Protein AF-A0A1J5Q9B7-F1 (afdb_monomer)

Mean predicted aligned error: 3.32 Å

Structure (mmCIF, N/CA/C/O backbone):
data_AF-A0A1J5Q9B7-F1
#
_entry.id   AF-A0A1J5Q9B7-F1
#
loop_
_atom_site.group_PDB
_atom_site.id
_atom_site.type_symbol
_atom_site.label_atom_id
_atom_site.label_alt_id
_atom_site.label_comp_id
_atom_site.label_asym_id
_atom_site.label_entity_id
_atom_site.label_seq_id
_atom_site.pdbx_PDB_ins_code
_atom_site.Cartn_x
_atom_site.Cartn_y
_atom_site.Cartn_z
_atom_site.occupancy
_atom_site.B_iso_or_equiv
_atom_site.auth_seq_id
_atom_site.auth_comp_id
_atom_site.auth_asym_id
_atom_site.auth_atom_id
_atom_site.pdbx_PDB_model_num
ATOM 1 N N . MET A 1 1 ? -2.994 -1.652 12.164 1.00 67.94 1 MET A N 1
ATOM 2 C CA . MET A 1 1 ? -1.848 -1.902 11.264 1.00 67.94 1 MET A CA 1
ATOM 3 C C . MET A 1 1 ? -2.238 -3.012 10.317 1.00 67.94 1 MET A C 1
ATOM 5 O O . MET A 1 1 ? -2.873 -3.955 10.778 1.00 67.94 1 MET A O 1
ATOM 9 N N . LEU A 1 2 ? -1.886 -2.874 9.040 1.00 80.69 2 LEU A N 1
ATOM 10 C CA . LEU A 1 2 ? -2.053 -3.930 8.050 1.00 80.69 2 LEU A CA 1
ATOM 11 C C . LEU A 1 2 ? -1.190 -5.142 8.410 1.00 80.69 2 LEU A C 1
ATOM 13 O O . LEU A 1 2 ? -0.116 -5.003 8.998 1.00 80.69 2 LEU A O 1
ATOM 17 N N . THR A 1 3 ? -1.697 -6.326 8.097 1.00 90.06 3 THR A N 1
ATOM 18 C CA . THR A 1 3 ? -0.914 -7.564 8.142 1.00 90.06 3 THR A CA 1
ATOM 19 C C . THR A 1 3 ? -0.042 -7.680 6.887 1.00 90.06 3 THR A C 1
ATOM 21 O O . THR A 1 3 ? -0.393 -7.091 5.865 1.00 90.06 3 THR A O 1
ATOM 24 N N . PRO A 1 4 ? 1.060 -8.452 6.921 1.00 89.25 4 PRO A N 1
ATOM 25 C CA . PRO A 1 4 ? 1.926 -8.632 5.754 1.00 89.25 4 PRO A CA 1
ATOM 26 C C . PRO A 1 4 ? 1.179 -9.119 4.502 1.00 89.25 4 PRO A C 1
ATOM 28 O O . PRO A 1 4 ? 1.443 -8.633 3.410 1.00 89.25 4 PRO A O 1
ATOM 31 N N . ASP A 1 5 ? 0.205 -10.023 4.657 1.00 90.38 5 ASP A N 1
ATOM 32 C CA . ASP A 1 5 ? -0.633 -10.505 3.550 1.00 90.38 5 ASP A CA 1
ATOM 33 C C . ASP A 1 5 ? -1.504 -9.395 2.938 1.00 90.38 5 ASP A C 1
ATOM 35 O O . ASP A 1 5 ? -1.708 -9.353 1.725 1.00 90.38 5 ASP A O 1
ATOM 39 N N . GLN A 1 6 ? -2.000 -8.468 3.764 1.00 90.19 6 GLN A N 1
ATOM 40 C CA . GLN A 1 6 ? -2.751 -7.308 3.278 1.00 90.19 6 GLN A CA 1
ATOM 41 C C . GLN A 1 6 ? -1.838 -6.312 2.561 1.00 90.19 6 GLN A C 1
ATOM 43 O O . GLN A 1 6 ? -2.231 -5.775 1.533 1.00 90.19 6 GLN A O 1
ATOM 48 N N . GLU A 1 7 ? -0.629 -6.075 3.075 1.00 91.94 7 GLU A N 1
ATOM 49 C CA . GLU A 1 7 ? 0.357 -5.212 2.414 1.00 91.94 7 GLU A CA 1
ATOM 50 C C . GLU A 1 7 ? 0.751 -5.781 1.039 1.00 91.94 7 GLU A C 1
ATOM 52 O O . GLU A 1 7 ? 0.744 -5.049 0.053 1.00 91.94 7 GLU A O 1
ATOM 57 N N . ALA A 1 8 ? 0.997 -7.092 0.949 1.00 92.50 8 ALA A N 1
ATOM 58 C CA . ALA A 1 8 ? 1.275 -7.771 -0.317 1.00 92.50 8 ALA A CA 1
ATOM 59 C C . ALA A 1 8 ? 0.088 -7.701 -1.293 1.00 92.50 8 ALA A C 1
ATOM 61 O O . ALA A 1 8 ? 0.286 -7.405 -2.466 1.00 92.50 8 ALA A O 1
ATOM 62 N N . SER A 1 9 ? -1.142 -7.898 -0.803 1.00 92.38 9 SER A N 1
ATOM 63 C CA . SER A 1 9 ? -2.345 -7.798 -1.645 1.00 92.38 9 SER A CA 1
ATOM 64 C C . SER A 1 9 ? -2.523 -6.394 -2.231 1.00 92.38 9 SER A C 1
ATOM 66 O O . SER A 1 9 ? -2.896 -6.260 -3.389 1.00 92.38 9 SER A O 1
ATOM 68 N N . LEU A 1 10 ? -2.240 -5.336 -1.461 1.00 93.00 10 LEU A N 1
ATOM 69 C CA . LEU A 1 10 ? -2.327 -3.958 -1.960 1.00 93.00 10 LEU A CA 1
ATOM 70 C C . LEU A 1 10 ? -1.281 -3.6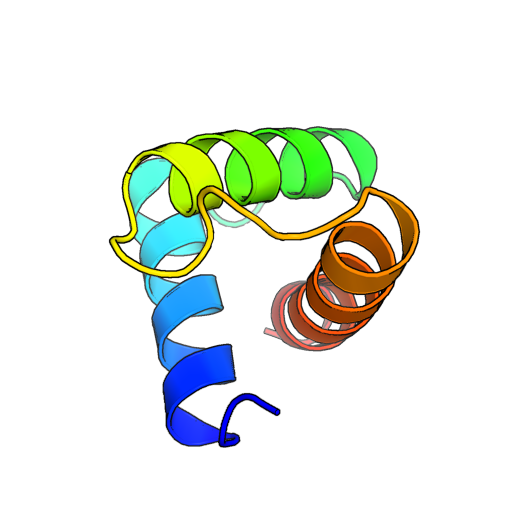72 -3.042 1.00 93.00 10 LEU A C 1
ATOM 72 O O . LEU A 1 10 ? -1.593 -3.017 -4.030 1.00 93.00 10 LEU A O 1
ATOM 76 N N . VAL A 1 11 ? -0.057 -4.176 -2.872 1.00 93.88 11 VAL A N 1
ATOM 77 C CA . VAL A 1 11 ? 1.002 -4.057 -3.886 1.00 93.88 11 VAL A CA 1
ATOM 78 C C . VAL A 1 11 ? 0.625 -4.808 -5.163 1.00 93.88 11 VAL A C 1
ATOM 80 O O . VAL A 1 11 ? 0.816 -4.270 -6.251 1.00 93.88 11 VAL A O 1
ATOM 83 N N . GLU A 1 12 ? 0.051 -6.007 -5.045 1.00 94.25 12 GLU A N 1
ATOM 84 C CA . GLU A 1 12 ? -0.418 -6.792 -6.194 1.00 94.25 12 GLU A CA 1
ATOM 85 C C . GLU A 1 12 ? -1.525 -6.058 -6.961 1.00 94.25 12 GLU A C 1
ATOM 87 O O . GLU A 1 12 ? -1.435 -5.946 -8.178 1.00 94.25 12 GLU A O 1
ATOM 92 N N . ILE A 1 13 ? -2.505 -5.475 -6.258 1.00 93.44 13 ILE A N 1
ATOM 93 C CA . ILE A 1 13 ? -3.568 -4.664 -6.876 1.00 93.44 13 ILE A CA 1
ATOM 94 C C . ILE A 1 13 ? -2.973 -3.472 -7.632 1.00 93.44 13 ILE A C 1
ATOM 96 O O . ILE A 1 13 ? -3.322 -3.245 -8.786 1.00 93.44 13 ILE A O 1
ATOM 100 N N . ILE A 1 14 ? -2.053 -2.723 -7.013 1.00 92.81 14 ILE A N 1
ATOM 101 C CA . ILE A 1 14 ? -1.429 -1.571 -7.679 1.00 92.81 14 ILE A CA 1
ATOM 102 C C . ILE A 1 14 ? -0.632 -2.014 -8.910 1.00 92.81 14 ILE A C 1
ATOM 104 O O . ILE A 1 14 ? -0.699 -1.365 -9.949 1.00 92.81 14 ILE A O 1
ATOM 108 N N . THR A 1 15 ? 0.080 -3.134 -8.820 1.00 92.88 15 THR A N 1
ATOM 109 C CA . THR A 1 15 ? 0.869 -3.657 -9.942 1.00 92.88 15 THR A CA 1
ATOM 110 C C . THR A 1 15 ? -0.025 -4.142 -11.089 1.00 92.88 15 THR A C 1
ATOM 112 O O . THR A 1 15 ? 0.296 -3.907 -12.250 1.00 92.88 15 THR A O 1
ATOM 115 N N . ASP A 1 16 ? -1.156 -4.787 -10.787 1.00 93.88 16 ASP A N 1
ATOM 116 C CA . ASP A 1 16 ? -2.123 -5.260 -11.790 1.00 93.88 16 ASP A CA 1
ATOM 117 C C . ASP A 1 16 ? -2.826 -4.096 -12.508 1.00 93.88 16 ASP A C 1
ATOM 119 O O . ASP A 1 16 ? -2.983 -4.119 -13.729 1.00 93.88 16 ASP A O 1
ATOM 123 N N . GLU A 1 17 ? -3.196 -3.047 -11.768 1.00 92.31 17 GLU A N 1
ATOM 124 C CA . GLU A 1 17 ? -3.952 -1.916 -12.315 1.00 92.31 17 GLU A CA 1
ATOM 125 C C . GLU A 1 17 ? -3.071 -0.868 -13.014 1.00 92.31 17 GLU A C 1
ATOM 127 O O . GLU A 1 17 ? -3.487 -0.278 -14.015 1.00 92.31 17 GLU A O 1
ATOM 132 N N . TYR A 1 18 ? -1.857 -0.630 -12.508 1.00 91.00 18 TYR A N 1
ATOM 133 C CA . TYR A 1 18 ? -1.004 0.488 -12.933 1.00 91.00 18 TYR A CA 1
ATOM 134 C C . TYR A 1 18 ? 0.352 0.055 -13.519 1.00 91.00 18 TYR A C 1
ATOM 136 O O . TYR A 1 18 ? 1.036 0.878 -14.131 1.00 91.00 18 TYR A O 1
ATOM 144 N N . GLY A 1 19 ? 0.719 -1.227 -13.408 1.00 90.69 19 GLY A N 1
ATOM 145 C CA . GLY A 1 19 ? 1.986 -1.788 -13.889 1.00 90.69 19 GLY A CA 1
ATOM 146 C C . GLY A 1 19 ? 3.118 -1.763 -12.855 1.00 90.69 19 GLY A C 1
ATOM 147 O O . GLY A 1 19 ? 2.952 -1.263 -11.747 1.00 90.69 19 GLY A O 1
ATOM 148 N N . ASP A 1 20 ? 4.275 -2.321 -13.234 1.00 91.88 20 ASP A N 1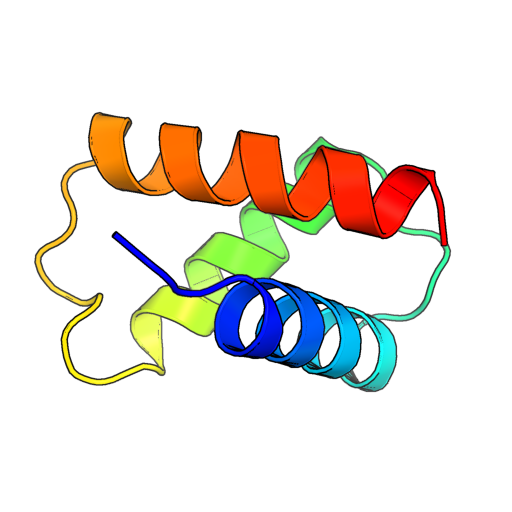
ATOM 149 C CA . ASP A 1 20 ? 5.464 -2.479 -12.378 1.00 91.88 20 ASP A CA 1
ATOM 150 C C . ASP A 1 20 ? 6.542 -1.380 -12.549 1.00 91.88 20 ASP A C 1
ATOM 152 O O . ASP A 1 20 ? 7.526 -1.361 -11.812 1.00 91.88 20 ASP A O 1
ATOM 156 N N . ASP A 1 21 ? 6.328 -0.384 -13.417 1.00 93.00 21 ASP A N 1
ATOM 157 C CA . ASP A 1 21 ? 7.313 0.676 -13.729 1.00 93.00 21 ASP A CA 1
ATOM 158 C C . ASP A 1 21 ? 6.989 2.049 -13.094 1.00 93.00 21 ASP A C 1
ATOM 160 O O . ASP A 1 21 ? 7.401 3.094 -13.592 1.00 93.00 21 ASP A O 1
ATOM 164 N N . LEU A 1 22 ? 6.228 2.077 -11.994 1.00 94.94 22 LEU A N 1
ATOM 165 C CA . LEU A 1 22 ? 5.914 3.316 -11.274 1.00 94.94 22 LEU A CA 1
ATOM 166 C C . LEU A 1 22 ? 7.119 3.860 -10.501 1.00 94.94 22 LEU A C 1
ATOM 168 O O . LEU A 1 22 ? 7.803 3.138 -9.769 1.00 94.94 22 LEU A O 1
ATOM 172 N N . ASN A 1 23 ? 7.322 5.176 -10.565 1.00 94.69 23 ASN A N 1
ATOM 173 C CA . ASN A 1 23 ? 8.200 5.858 -9.618 1.00 94.69 23 ASN A CA 1
ATOM 174 C C . ASN A 1 23 ? 7.498 6.094 -8.265 1.00 94.69 23 ASN A C 1
ATOM 176 O O . ASN A 1 23 ? 6.281 5.983 -8.145 1.00 94.69 23 ASN A O 1
ATOM 180 N N . GLN A 1 24 ? 8.259 6.469 -7.233 1.00 93.69 24 GLN A N 1
ATOM 181 C CA . GLN A 1 24 ? 7.729 6.628 -5.873 1.00 93.69 24 GLN A CA 1
ATOM 182 C C . GLN A 1 24 ? 6.554 7.619 -5.773 1.00 93.69 24 GLN A C 1
ATOM 184 O O . GLN A 1 24 ? 5.645 7.409 -4.971 1.00 93.69 24 GLN A O 1
ATOM 189 N N . SER A 1 25 ? 6.573 8.707 -6.547 1.00 94.88 25 SER A N 1
ATOM 190 C CA . SER A 1 25 ? 5.492 9.697 -6.541 1.00 94.88 25 SER A CA 1
ATOM 191 C C . SER A 1 25 ? 4.241 9.159 -7.227 1.00 94.88 25 SER A C 1
ATOM 193 O O . SER A 1 25 ? 3.163 9.273 -6.658 1.00 94.88 25 SER A O 1
ATOM 195 N N . GLU A 1 26 ? 4.394 8.513 -8.384 1.00 95.75 26 GLU A N 1
ATOM 196 C CA . GLU A 1 26 ? 3.280 7.869 -9.094 1.00 95.75 26 GLU A CA 1
ATOM 197 C C . GLU A 1 26 ? 2.646 6.772 -8.232 1.00 95.75 26 GLU A C 1
ATOM 199 O O . GLU A 1 26 ? 1.433 6.744 -8.048 1.00 95.75 26 GLU A O 1
ATOM 204 N N . PHE A 1 27 ? 3.472 5.930 -7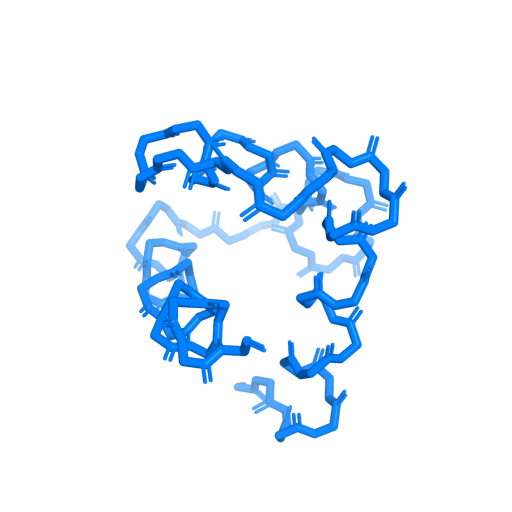.606 1.00 96.00 27 PHE A N 1
ATOM 205 C CA . PHE A 1 27 ? 3.013 4.892 -6.690 1.00 96.00 27 PHE A CA 1
ATOM 206 C C . PHE A 1 27 ? 2.234 5.468 -5.500 1.00 96.00 27 PHE A C 1
ATOM 208 O O . PHE A 1 27 ? 1.199 4.929 -5.112 1.00 96.00 27 PHE A O 1
ATOM 215 N N . ALA A 1 28 ? 2.709 6.573 -4.918 1.00 95.06 28 ALA A N 1
ATOM 216 C CA . ALA A 1 28 ? 2.020 7.230 -3.813 1.00 95.06 28 ALA A CA 1
ATOM 217 C C . ALA A 1 28 ? 0.642 7.769 -4.230 1.00 95.06 28 ALA A C 1
ATOM 219 O O . ALA A 1 28 ? -0.314 7.610 -3.473 1.00 95.06 28 ALA A O 1
ATOM 220 N N . GLU A 1 29 ? 0.522 8.355 -5.425 1.00 94.44 29 GLU A N 1
ATOM 221 C CA . GLU A 1 29 ? -0.768 8.799 -5.964 1.00 94.44 29 GLU A CA 1
ATOM 222 C C . GLU A 1 29 ? -1.714 7.611 -6.198 1.00 94.44 29 GLU A C 1
ATOM 224 O O . GLU A 1 29 ? -2.851 7.647 -5.726 1.00 94.44 29 GLU A O 1
ATOM 229 N N . CYS A 1 30 ? -1.231 6.518 -6.801 1.00 94.44 30 CYS A N 1
ATOM 230 C CA . CYS A 1 30 ? -2.007 5.285 -6.981 1.00 94.44 30 CYS A CA 1
ATOM 231 C C . CYS A 1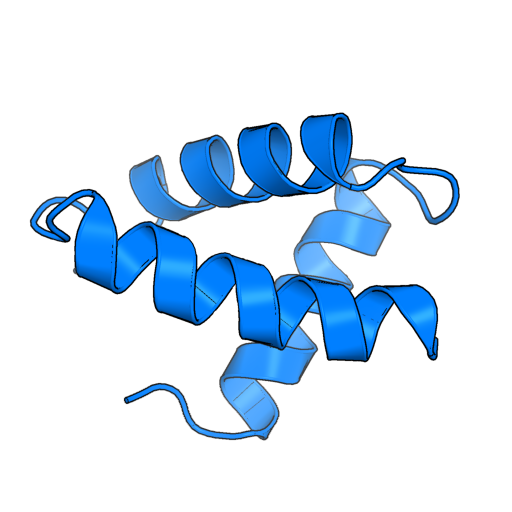 30 ? -2.494 4.704 -5.643 1.00 94.44 30 CYS A C 1
ATOM 233 O O . CYS A 1 30 ? -3.652 4.307 -5.521 1.00 94.44 30 CYS A O 1
ATOM 235 N N . CYS A 1 31 ? -1.638 4.681 -4.614 1.00 93.94 31 CYS A N 1
ATOM 236 C CA . CYS A 1 31 ? -2.026 4.254 -3.270 1.00 93.94 31 CYS A CA 1
ATOM 237 C C . CYS A 1 31 ? -3.130 5.130 -2.676 1.00 93.94 31 CYS A C 1
ATOM 239 O O . CYS A 1 31 ? -4.058 4.597 -2.075 1.00 93.94 31 CYS A O 1
ATOM 241 N N . LEU A 1 32 ? -3.023 6.455 -2.804 1.00 92.44 32 LEU A N 1
ATOM 242 C CA . LEU A 1 32 ? -4.027 7.374 -2.272 1.00 92.44 32 LEU A CA 1
ATOM 243 C C . LEU A 1 32 ? -5.378 7.165 -2.954 1.00 92.44 32 LEU A C 1
ATOM 245 O O . LEU A 1 32 ? -6.381 7.059 -2.255 1.00 92.44 32 LEU A O 1
ATOM 249 N N . GLN A 1 33 ? -5.394 7.009 -4.280 1.00 90.75 33 GLN A N 1
ATOM 250 C CA . GLN A 1 33 ? -6.613 6.672 -5.015 1.00 90.75 33 GLN A CA 1
ATOM 251 C C . GLN A 1 33 ? -7.201 5.336 -4.537 1.00 90.75 33 GLN A C 1
ATOM 253 O O . GLN A 1 33 ? -8.375 5.271 -4.190 1.00 90.75 33 GLN A O 1
ATOM 258 N N . LEU A 1 34 ? -6.375 4.293 -4.402 1.00 91.25 34 LEU A N 1
ATOM 259 C CA . LEU A 1 34 ? -6.823 2.993 -3.894 1.00 91.25 34 LEU A CA 1
ATOM 260 C C . LEU A 1 34 ? -7.398 3.085 -2.468 1.00 91.25 34 LEU A C 1
ATOM 262 O O . LEU A 1 34 ? -8.345 2.379 -2.127 1.00 91.25 34 LEU A O 1
ATOM 266 N N . PHE A 1 35 ? -6.839 3.940 -1.612 1.00 90.75 35 PHE A N 1
ATOM 267 C CA . PHE A 1 35 ? -7.331 4.137 -0.248 1.00 90.75 35 PHE A CA 1
ATOM 268 C C . PHE A 1 35 ? -8.704 4.812 -0.202 1.00 90.75 35 PHE A C 1
ATOM 270 O O . PHE A 1 35 ? -9.469 4.527 0.718 1.00 90.75 35 PHE A O 1
ATOM 277 N N . GLU A 1 36 ? -9.036 5.658 -1.180 1.00 87.94 36 GLU A N 1
ATOM 278 C CA . GLU A 1 36 ? -10.375 6.248 -1.310 1.00 87.94 36 GLU A CA 1
ATOM 279 C C . GLU A 1 36 ? -11.436 5.185 -1.644 1.00 87.94 36 GLU A C 1
ATOM 281 O O . GLU A 1 36 ? -12.569 5.281 -1.173 1.00 87.94 36 GLU A O 1
ATOM 286 N N . ASP A 1 37 ? -11.062 4.134 -2.379 1.00 87.00 37 ASP A N 1
ATOM 287 C CA . ASP A 1 37 ? -11.955 3.026 -2.743 1.00 87.00 37 ASP A CA 1
ATOM 288 C C . ASP A 1 37 ? -12.091 1.946 -1.647 1.00 87.00 37 ASP A C 1
ATOM 290 O O . ASP A 1 37 ? -13.028 1.138 -1.663 1.00 87.00 37 ASP A O 1
ATOM 294 N N . ILE A 1 38 ? -11.189 1.913 -0.657 1.00 85.88 38 ILE A N 1
ATOM 295 C CA . ILE A 1 38 ? -11.208 0.919 0.427 1.00 85.88 38 ILE A CA 1
ATOM 296 C C . ILE A 1 38 ? -11.973 1.450 1.645 1.00 85.88 38 ILE A C 1
ATOM 298 O O . ILE A 1 38 ? -11.517 2.316 2.394 1.00 85.88 38 ILE A O 1
ATOM 302 N N . ALA A 1 39 ? -13.112 0.816 1.936 1.00 80.94 39 ALA A N 1
ATOM 303 C CA . ALA A 1 39 ? -13.874 1.080 3.153 1.00 80.94 39 ALA A CA 1
ATOM 304 C C . ALA A 1 39 ? -12.998 0.920 4.414 1.00 80.94 39 ALA A C 1
ATOM 306 O O . ALA A 1 39 ? -12.417 -0.139 4.665 1.00 80.94 39 ALA A O 1
ATOM 307 N N . GLY A 1 40 ? -12.931 1.973 5.233 1.00 79.31 40 GLY A N 1
ATOM 308 C CA . GLY A 1 40 ? -12.096 2.023 6.441 1.00 79.31 40 GLY A CA 1
ATOM 309 C C . GLY A 1 40 ? -10.739 2.715 6.271 1.00 79.31 40 GLY A C 1
ATOM 310 O O . GLY A 1 40 ? -10.060 2.934 7.274 1.00 79.31 40 GLY A O 1
ATOM 311 N N . PHE A 1 41 ? -10.367 3.102 5.048 1.00 82.31 41 PHE A N 1
ATOM 312 C CA . PHE A 1 41 ? -9.216 3.972 4.775 1.00 82.31 41 PHE A CA 1
ATOM 313 C C . PHE A 1 41 ? -9.621 5.446 4.599 1.00 82.31 41 PHE A C 1
ATOM 315 O O . PHE A 1 41 ? -8.790 6.332 4.768 1.00 82.31 41 PHE A O 1
ATOM 322 N N . GLU A 1 42 ? -10.917 5.713 4.413 1.00 73.88 42 GLU A N 1
ATOM 323 C CA . GLU A 1 42 ? -11.527 7.042 4.229 1.00 73.88 42 GLU A CA 1
ATOM 324 C C . GLU A 1 42 ? -11.210 8.057 5.347 1.00 73.88 42 GLU A C 1
ATOM 326 O O . GLU A 1 42 ? -11.304 9.265 5.146 1.00 73.88 42 GLU A O 1
ATOM 331 N N . SER A 1 43 ? -10.871 7.582 6.551 1.00 78.25 43 SER A N 1
ATOM 332 C CA . SER A 1 43 ? -10.563 8.426 7.713 1.00 78.25 43 SER A CA 1
ATOM 333 C C . SER A 1 43 ? -9.084 8.429 8.096 1.00 78.25 43 SER A C 1
ATOM 335 O O . SER A 1 43 ? -8.746 8.857 9.205 1.00 78.25 43 SER A O 1
ATOM 337 N N . LEU A 1 44 ? -8.201 7.892 7.250 1.00 83.12 44 LEU A N 1
ATOM 338 C CA . LEU A 1 44 ? -6.768 7.995 7.489 1.00 83.12 44 LEU A CA 1
ATOM 339 C C . LEU A 1 44 ? -6.357 9.461 7.413 1.00 83.12 44 LEU A C 1
ATOM 341 O O . LEU A 1 44 ? -6.697 10.176 6.477 1.00 83.12 44 LEU A O 1
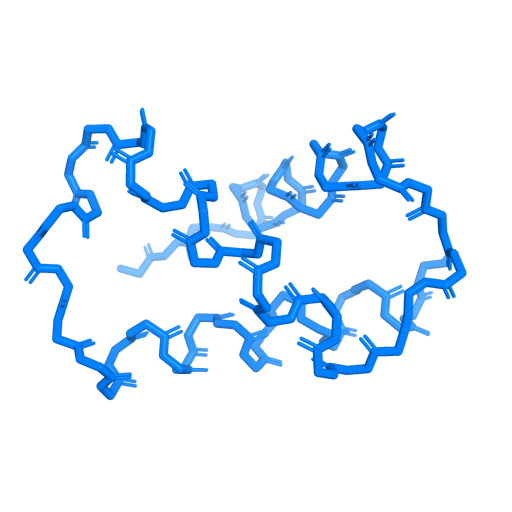ATOM 345 N N . ASN A 1 45 ? -5.616 9.911 8.420 1.00 85.88 45 ASN A N 1
ATOM 346 C CA . ASN A 1 45 ? -4.926 11.185 8.303 1.00 85.88 45 ASN A CA 1
ATOM 347 C C . ASN A 1 45 ? -3.708 11.021 7.383 1.00 85.88 45 ASN A C 1
ATOM 349 O O . ASN A 1 45 ? -3.152 9.926 7.257 1.00 85.88 45 ASN A O 1
ATOM 353 N N . ASP A 1 46 ? -3.255 12.132 6.811 1.00 86.75 46 ASP A N 1
ATOM 354 C CA . ASP A 1 46 ? -2.147 12.166 5.853 1.00 86.75 46 ASP A CA 1
ATOM 355 C C . ASP A 1 46 ? -0.874 11.486 6.381 1.00 86.75 46 ASP A C 1
ATOM 357 O O . ASP A 1 46 ? -0.136 10.861 5.626 1.00 86.75 46 ASP A O 1
ATOM 361 N N . SER A 1 47 ? -0.611 11.567 7.692 1.00 88.38 47 SER A N 1
ATOM 362 C CA . SER A 1 47 ? 0.585 10.965 8.296 1.00 88.38 47 SER A CA 1
ATOM 363 C C . SER A 1 47 ? 0.511 9.438 8.341 1.00 88.38 47 SER A C 1
ATOM 365 O O . SER A 1 47 ? 1.499 8.765 8.045 1.00 88.38 47 SER A O 1
ATOM 367 N N . ASP A 1 48 ? -0.651 8.886 8.690 1.00 89.00 48 ASP A N 1
ATOM 368 C CA . ASP A 1 48 ? -0.878 7.442 8.716 1.00 89.00 48 ASP A CA 1
ATOM 369 C C . ASP A 1 48 ? -0.924 6.869 7.296 1.00 89.00 48 ASP A C 1
ATOM 371 O O . ASP A 1 48 ? -0.319 5.824 7.043 1.00 89.00 48 ASP A O 1
ATOM 375 N N . ALA A 1 49 ? -1.567 7.576 6.360 1.00 90.56 49 ALA A N 1
ATOM 376 C CA . ALA A 1 49 ? -1.562 7.219 4.944 1.00 90.56 49 ALA A CA 1
ATOM 377 C C . ALA A 1 49 ? -0.128 7.172 4.402 1.00 90.56 49 ALA A C 1
ATOM 379 O O . ALA A 1 49 ? 0.289 6.150 3.857 1.00 90.56 49 ALA A O 1
ATOM 380 N N . GLN A 1 50 ? 0.671 8.214 4.653 1.00 91.69 50 GLN A N 1
ATOM 381 C CA . GLN A 1 50 ? 2.062 8.260 4.213 1.00 91.69 50 GLN A CA 1
ATOM 382 C C . GLN A 1 50 ? 2.900 7.124 4.810 1.00 91.69 50 GLN A C 1
ATOM 384 O O . GLN A 1 50 ? 3.722 6.538 4.112 1.00 91.69 50 GLN A O 1
ATOM 389 N N . LEU A 1 51 ? 2.685 6.769 6.081 1.00 92.44 51 LEU A N 1
ATOM 390 C CA . LEU A 1 51 ? 3.407 5.668 6.724 1.00 92.44 51 LEU A CA 1
ATOM 391 C C . LEU A 1 51 ? 3.066 4.305 6.107 1.00 92.44 51 LEU A C 1
ATOM 393 O O . LEU A 1 51 ? 3.925 3.423 6.058 1.00 92.44 51 LEU A O 1
ATOM 397 N N . ILE A 1 52 ? 1.827 4.119 5.651 1.00 92.44 52 ILE A N 1
ATOM 398 C CA . ILE A 1 52 ? 1.416 2.916 4.922 1.00 92.44 52 ILE A CA 1
ATOM 399 C C . ILE A 1 52 ? 2.040 2.924 3.522 1.00 92.44 52 ILE A C 1
ATOM 401 O O . ILE A 1 52 ? 2.668 1.937 3.150 1.00 92.44 52 ILE A O 1
ATOM 405 N N . ILE A 1 53 ? 1.957 4.040 2.792 1.00 94.81 53 ILE A N 1
ATOM 406 C CA . ILE A 1 53 ? 2.543 4.195 1.450 1.00 94.81 53 ILE A CA 1
ATOM 407 C C . ILE A 1 53 ? 4.042 3.885 1.468 1.00 94.81 53 ILE A C 1
ATOM 409 O O . ILE A 1 53 ? 4.518 3.114 0.643 1.00 94.81 53 ILE A O 1
ATOM 413 N N . ASP A 1 54 ? 4.784 4.400 2.452 1.00 94.56 54 ASP A N 1
ATOM 414 C CA . ASP A 1 54 ? 6.228 4.165 2.580 1.00 94.56 54 ASP A CA 1
ATOM 415 C C . AS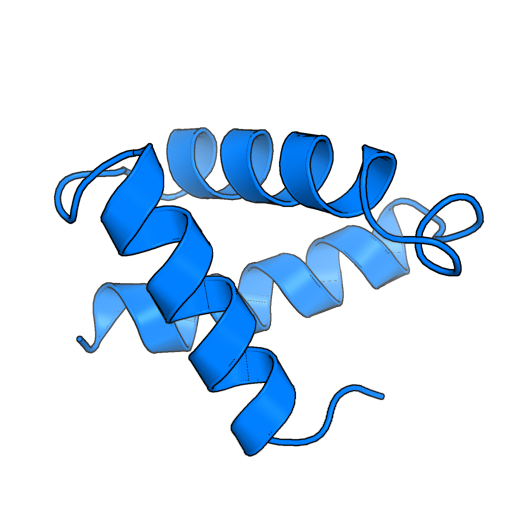P A 1 54 ? 6.567 2.675 2.764 1.00 94.56 54 ASP A C 1
ATOM 417 O O . ASP A 1 54 ? 7.603 2.193 2.301 1.00 94.56 54 ASP A O 1
ATOM 421 N N . LYS A 1 55 ? 5.695 1.923 3.447 1.00 93.44 55 LYS A N 1
ATOM 422 C CA . LYS A 1 55 ? 5.851 0.472 3.610 1.00 93.44 55 LYS A CA 1
ATOM 423 C C . LYS A 1 55 ? 5.534 -0.277 2.325 1.00 93.44 55 LYS A C 1
ATOM 425 O O . LYS A 1 55 ? 6.311 -1.151 1.949 1.00 93.44 55 LYS A O 1
ATOM 430 N N . LEU A 1 56 ? 4.427 0.071 1.670 1.00 94.75 56 LEU A N 1
ATOM 431 C CA .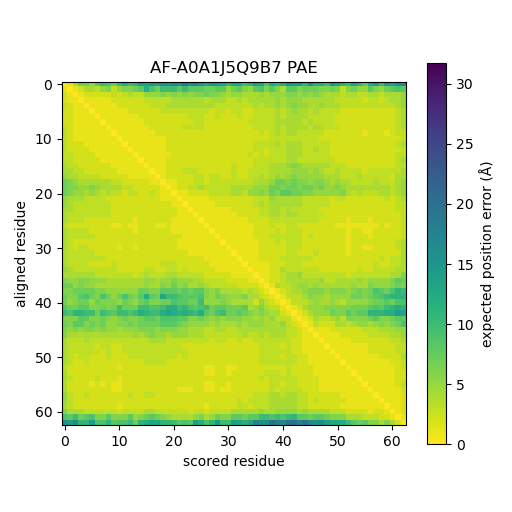 LEU A 1 56 ? 4.014 -0.544 0.410 1.00 94.75 56 LEU A CA 1
ATOM 432 C C . LEU A 1 56 ? 5.056 -0.291 -0.684 1.00 94.75 56 LEU A C 1
ATOM 434 O O . LEU A 1 56 ? 5.443 -1.228 -1.372 1.00 94.75 56 LEU A O 1
ATOM 438 N N . TRP A 1 57 ? 5.615 0.920 -0.752 1.00 95.94 57 TRP A N 1
ATOM 439 C CA . TRP A 1 57 ? 6.688 1.265 -1.684 1.00 95.94 57 TRP A CA 1
ATOM 440 C C . TRP A 1 57 ? 7.909 0.355 -1.518 1.00 95.94 57 TRP A C 1
ATOM 442 O O . TRP A 1 57 ? 8.433 -0.175 -2.489 1.00 95.94 57 TRP A O 1
ATOM 452 N N . ARG A 1 58 ? 8.345 0.099 -0.279 1.00 94.31 58 ARG A N 1
ATOM 453 C CA . ARG A 1 58 ? 9.489 -0.796 -0.020 1.00 94.31 58 ARG A CA 1
ATOM 454 C C . ARG A 1 58 ? 9.229 -2.242 -0.421 1.00 94.31 58 ARG A C 1
ATOM 456 O O . ARG A 1 58 ? 10.193 -2.981 -0.605 1.00 94.31 58 ARG A O 1
ATOM 463 N N . LEU A 1 59 ? 7.970 -2.669 -0.450 1.00 92.56 59 LEU A N 1
ATOM 464 C CA . LEU A 1 59 ? 7.593 -3.991 -0.940 1.00 92.56 59 LEU A CA 1
ATOM 465 C C . LEU A 1 59 ? 7.569 -4.002 -2.467 1.00 92.56 59 LEU A C 1
ATOM 467 O O . LEU A 1 59 ? 8.152 -4.906 -3.051 1.00 92.56 59 LEU A O 1
ATOM 471 N N . TYR A 1 60 ? 6.984 -2.974 -3.077 1.00 92.62 60 TYR A N 1
ATOM 472 C CA . TYR A 1 60 ? 6.901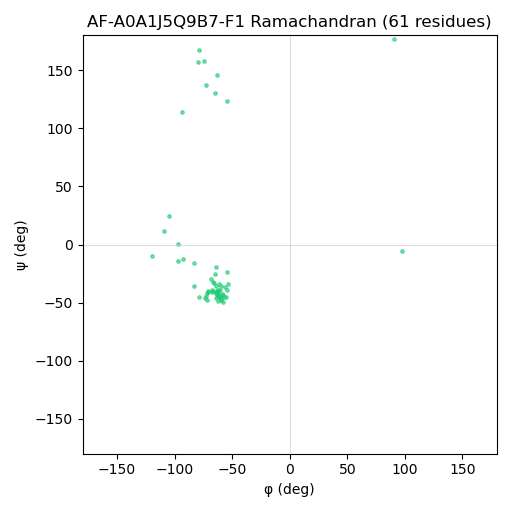 -2.790 -4.522 1.00 92.62 60 TYR A CA 1
ATOM 473 C C . TYR A 1 60 ? 8.285 -2.659 -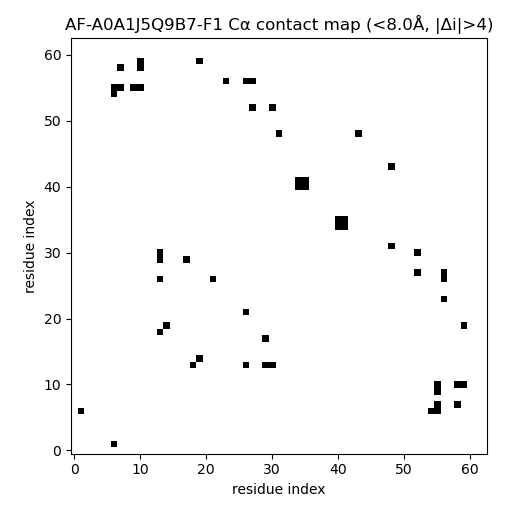5.185 1.00 92.62 60 TYR A C 1
ATOM 475 O O . TYR A 1 60 ? 8.592 -3.414 -6.092 1.00 92.62 60 TYR A O 1
ATOM 483 N N . GLU A 1 61 ? 9.185 -1.809 -4.668 1.00 92.06 61 GLU A N 1
ATOM 484 C CA . GLU A 1 61 ? 10.547 -1.610 -5.216 1.00 92.06 61 GLU A CA 1
ATOM 485 C C . GLU A 1 61 ? 11.425 -2.878 -5.132 1.00 92.06 61 GLU A C 1
ATOM 487 O O . GLU A 1 61 ? 12.456 -2.996 -5.794 1.00 92.06 61 GLU A O 1
ATOM 492 N N . ARG A 1 62 ? 11.058 -3.826 -4.264 1.00 85.00 62 ARG A N 1
ATOM 493 C CA . ARG A 1 62 ? 11.766 -5.103 -4.102 1.00 85.00 62 ARG A CA 1
ATOM 494 C C . ARG A 1 62 ? 11.200 -6.224 -4.967 1.00 85.00 62 ARG A C 1
ATOM 496 O O . ARG A 1 62 ? 11.815 -7.296 -4.980 1.00 85.00 62 ARG A O 1
ATOM 503 N N . HIS A 1 63 ? 10.022 -6.010 -5.541 1.00 66.31 63 HIS A N 1
ATOM 504 C CA . HIS A 1 63 ? 9.276 -7.003 -6.295 1.00 66.31 63 HIS A CA 1
ATOM 505 C C . HIS A 1 63 ? 9.774 -7.102 -7.740 1.00 66.31 63 HIS A C 1
ATOM 507 O O . HIS A 1 63 ? 9.590 -8.201 -8.317 1.00 66.31 63 HIS A O 1
#

Sequence (63 aa):
MLTPDQEASLVEIITDEYGDDLNQSEFAECCLQLFEDIAGFESLNDSDAQLIIDKLWRLYERH

Radius of gyration: 10.67 Å; Cα contacts (8 Å, |Δi|>4): 28; chains: 1; bounding box: 26×23×25 Å

Organism: NCBI:txid410659

Nearest PDB structures (foldseek):
  8gr5-assembly1_A  TM=4.400E-01  e=9.090E+00  Taiwanofungus camphoratus

Solvent-accessible surface area (backbone atoms only — not comparable to full-atom values): 3814 Å² total; per-residue (Å²): 134,81,51,74,70,53,46,51,51,53,42,51,52,48,34,73,76,73,43,88,84,65,50,75,67,57,46,45,53,55,50,52,56,52,34,68,74,35,92,86,43,74,77,58,50,72,69,60,47,49,57,49,45,59,53,41,48,63,51,53,83,72,104

Secondary structure (DSSP, 8-state):
---HHHHHHHHHHHHHHH-S---HHHHHHHHHHHHHHSTTTTT--HHHHHHHHHHHHHHHTT-

pLDDT: mean 89.9, std 6.23, range [66.31, 96.0]

Foldseek 3Di:
DDDPVRLVVLLVVCCVVPNLPDDLVRQLVSLVVVLCVDPPSVPDDPVRSVVSSVVSVVVSVVD